Protein AF-A0A3N9X8F8-F1 (afdb_monomer_lite)

Organism: NCBI:txid2203715

Sequence (84 aa):
MDVGAGNAILWDHRSGHWAFDPALVVRFVNDYRNVDRFETVDRATAERVAETVSGGHALPDEDDIRAMFAPDASAGGPQPSGRQ

Foldseek 3Di:
DCLPLDFDWDQDQVVLDIATDSVVSCVQSVPPVNPVVDDDDDQVVVQVVCCVVSVHDGDDDPVVSVVRVDDPPPVCDPDPPDDD

Radius of gyration: 17.28 Å; chains: 1; bounding box: 58×37×37 Å

Structure (mmCIF, N/CA/C/O backbone):
data_AF-A0A3N9X8F8-F1
#
_entry.id   AF-A0A3N9X8F8-F1
#
loop_
_atom_site.group_PDB
_atom_site.id
_atom_site.type_symbol
_atom_site.label_atom_id
_atom_site.label_alt_id
_atom_site.label_comp_id
_atom_site.label_asym_id
_atom_site.label_entity_id
_atom_site.label_seq_id
_atom_site.pdbx_PDB_ins_code
_atom_site.Cartn_x
_atom_site.Cartn_y
_atom_site.Cartn_z
_atom_site.occupancy
_atom_site.B_iso_or_equiv
_atom_site.auth_seq_id
_atom_site.auth_comp_id
_atom_site.auth_asym_id
_atom_site.auth_atom_id
_atom_site.pdbx_PDB_model_num
ATOM 1 N N . MET A 1 1 ? -6.416 -7.407 -25.645 1.00 36.03 1 MET A N 1
ATOM 2 C CA . MET A 1 1 ? -6.585 -6.544 -24.463 1.00 36.03 1 MET A CA 1
ATOM 3 C C . MET A 1 1 ? -5.262 -6.615 -23.741 1.00 36.03 1 MET A C 1
ATOM 5 O O . MET A 1 1 ? -4.884 -7.718 -23.370 1.00 36.03 1 MET A O 1
ATOM 9 N N . ASP A 1 2 ? -4.519 -5.512 -23.669 1.00 37.78 2 ASP A N 1
ATOM 10 C CA . ASP A 1 2 ? -3.363 -5.416 -22.776 1.00 37.78 2 ASP A CA 1
ATOM 11 C C . ASP 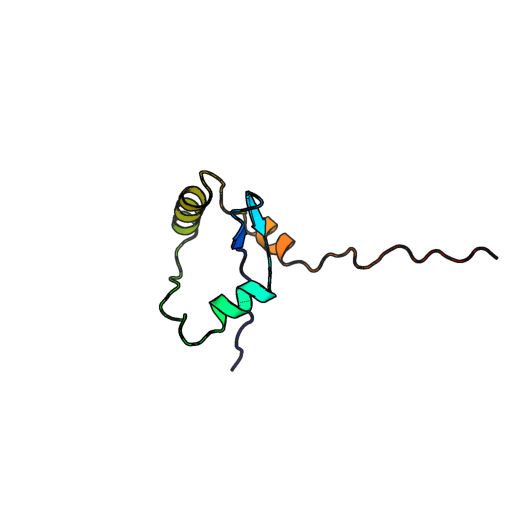A 1 2 ? -3.916 -5.513 -21.357 1.00 37.78 2 ASP A C 1
ATOM 13 O O . ASP A 1 2 ? -4.359 -4.532 -20.763 1.00 37.78 2 ASP A O 1
ATOM 17 N N . VAL A 1 3 ? -4.019 -6.743 -20.858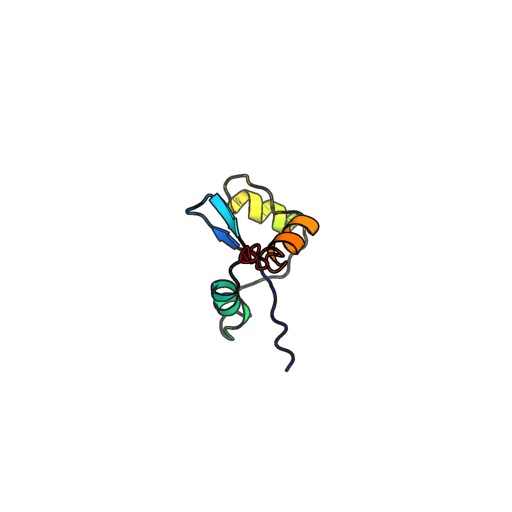 1.00 40.69 3 VAL A N 1
ATOM 18 C CA . VAL A 1 3 ? -4.257 -7.007 -19.446 1.00 40.69 3 VAL A CA 1
ATOM 19 C C . VAL A 1 3 ? -2.927 -6.675 -18.794 1.00 40.69 3 VAL A C 1
ATOM 21 O O . VAL A 1 3 ? -2.089 -7.556 -18.618 1.00 40.69 3 VAL A O 1
ATOM 24 N N . GLY A 1 4 ? -2.677 -5.376 -18.599 1.00 41.09 4 GLY A N 1
ATOM 25 C CA . GLY A 1 4 ? -1.452 -4.879 -17.998 1.00 41.09 4 GLY A CA 1
ATOM 26 C C . GLY A 1 4 ? -1.224 -5.674 -16.728 1.00 41.09 4 GLY A C 1
ATOM 27 O O . GLY A 1 4 ? -2.049 -5.628 -15.817 1.00 41.09 4 GLY A O 1
ATOM 28 N N . ALA A 1 5 ? -0.170 -6.485 -16.725 1.00 53.19 5 ALA A N 1
ATOM 29 C CA . ALA A 1 5 ? 0.267 -7.242 -15.572 1.00 53.19 5 ALA A CA 1
ATOM 30 C C . ALA A 1 5 ? 0.636 -6.229 -14.485 1.00 53.19 5 ALA A C 1
ATOM 32 O O . ALA A 1 5 ? 1.770 -5.765 -14.409 1.00 53.19 5 ALA A O 1
ATOM 33 N N . GLY A 1 6 ? -0.360 -5.790 -13.717 1.00 59.78 6 GLY A N 1
ATOM 34 C CA . GLY A 1 6 ? -0.155 -4.889 -12.603 1.00 59.78 6 GLY A CA 1
ATOM 35 C C . GLY A 1 6 ? 0.706 -5.622 -11.591 1.00 59.78 6 GLY A C 1
ATOM 36 O O . GLY A 1 6 ? 0.257 -6.596 -10.990 1.00 59.78 6 GLY A O 1
ATOM 37 N N . ASN A 1 7 ? 1.952 -5.185 -11.437 1.00 71.44 7 ASN A N 1
ATOM 38 C CA . ASN A 1 7 ? 2.771 -5.612 -10.318 1.00 71.44 7 ASN A CA 1
ATOM 39 C C . ASN A 1 7 ? 2.189 -4.973 -9.058 1.00 71.44 7 ASN A C 1
ATOM 41 O O . ASN A 1 7 ? 1.921 -3.772 -9.036 1.00 71.44 7 ASN A O 1
ATOM 45 N N . ALA A 1 8 ? 1.985 -5.769 -8.017 1.00 78.88 8 ALA A N 1
ATOM 46 C CA . ALA A 1 8 ? 1.533 -5.280 -6.726 1.00 78.88 8 ALA A CA 1
ATOM 47 C C . ALA A 1 8 ? 2.376 -5.917 -5.629 1.00 78.88 8 ALA A C 1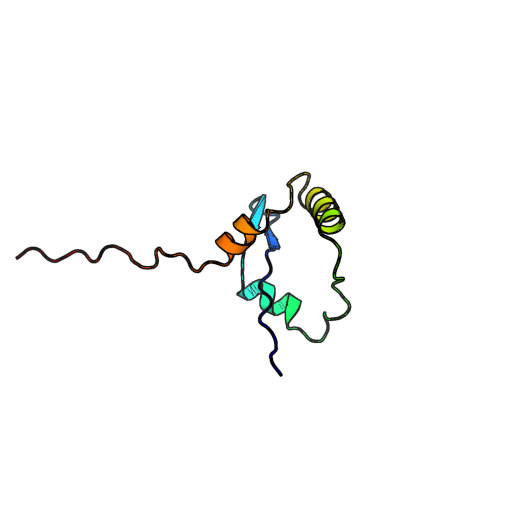
ATOM 49 O O . ALA A 1 8 ? 2.795 -7.065 -5.744 1.00 78.88 8 ALA A O 1
ATOM 50 N N . ILE A 1 9 ? 2.619 -5.165 -4.568 1.00 84.81 9 ILE A N 1
ATOM 51 C CA . ILE A 1 9 ? 3.195 -5.698 -3.339 1.00 84.81 9 ILE A CA 1
ATOM 52 C C . ILE A 1 9 ? 2.069 -6.035 -2.366 1.00 84.81 9 ILE A C 1
ATOM 54 O O . ILE A 1 9 ? 0.990 -5.440 -2.410 1.00 84.81 9 ILE A O 1
ATOM 58 N N . LEU A 1 10 ? 2.319 -6.994 -1.488 1.00 86.88 10 LEU A N 1
ATOM 59 C CA . LEU A 1 10 ? 1.383 -7.430 -0.464 1.00 86.88 10 LEU A CA 1
ATOM 60 C C . LEU A 1 10 ? 2.047 -7.390 0.906 1.00 86.88 10 LEU A C 1
ATOM 62 O O . LEU A 1 10 ? 3.252 -7.602 1.034 1.00 86.88 10 LEU A O 1
ATOM 66 N N . TRP A 1 11 ? 1.253 -7.102 1.930 1.00 88.62 11 TRP A N 1
ATOM 67 C CA . TRP A 1 11 ? 1.693 -7.234 3.310 1.00 88.62 11 TRP A CA 1
ATOM 68 C C . TRP A 1 11 ? 1.543 -8.691 3.741 1.00 88.62 11 TRP A C 1
ATOM 70 O O . TRP A 1 11 ? 0.424 -9.210 3.802 1.00 88.62 11 TRP A O 1
ATOM 80 N N . ASP A 1 12 ? 2.655 -9.355 4.051 1.00 86.88 12 ASP A N 1
ATOM 81 C CA . ASP A 1 12 ? 2.615 -10.689 4.632 1.00 86.88 12 ASP A CA 1
ATOM 82 C C . ASP A 1 12 ? 2.540 -10.593 6.162 1.00 86.88 12 ASP A C 1
ATOM 84 O O . ASP A 1 12 ? 3.510 -10.275 6.849 1.00 86.88 12 ASP A O 1
ATOM 88 N N . HIS A 1 13 ? 1.369 -10.906 6.719 1.00 84.88 13 HIS A N 1
ATOM 89 C CA . HIS A 1 13 ? 1.153 -10.876 8.168 1.00 84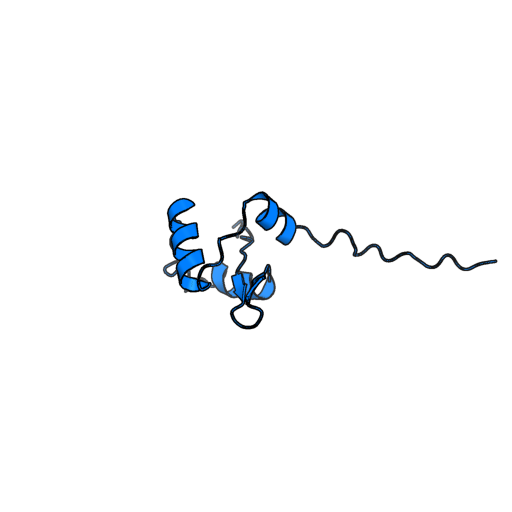.88 13 HIS A CA 1
ATOM 90 C C . HIS A 1 13 ? 1.968 -11.926 8.940 1.00 84.88 13 HIS A C 1
ATOM 92 O O . HIS A 1 13 ? 2.124 -11.785 10.152 1.00 84.88 13 HIS A O 1
ATOM 98 N N . ARG A 1 14 ? 2.445 -13.000 8.294 1.00 85.19 14 ARG A N 1
ATOM 99 C CA . ARG A 1 14 ? 3.174 -14.081 8.982 1.00 85.19 14 ARG A CA 1
ATOM 100 C C . ARG A 1 14 ? 4.633 -13.715 9.215 1.00 85.19 14 ARG A C 1
ATOM 102 O O . ARG A 1 14 ? 5.186 -14.031 10.262 1.00 85.19 14 ARG A O 1
ATOM 109 N N . SER A 1 15 ? 5.239 -13.075 8.233 1.00 84.94 15 SER A N 1
ATOM 110 C CA . SER A 1 15 ? 6.628 -12.656 8.209 1.00 84.94 15 SER A CA 1
ATOM 111 C C . SER A 1 15 ? 6.790 -11.174 8.540 1.00 84.94 15 SER A C 1
ATOM 113 O O . SER A 1 15 ? 7.922 -10.733 8.705 1.00 84.94 15 SER A O 1
ATOM 115 N N . GLY A 1 16 ? 5.693 -10.416 8.637 1.00 88.75 16 GLY A N 1
ATOM 116 C CA . GLY A 1 16 ? 5.693 -9.015 9.055 1.00 88.75 16 GLY A CA 1
ATOM 117 C C . GLY A 1 16 ? 6.459 -8.099 8.105 1.00 88.75 16 GLY A C 1
ATOM 118 O O . GLY A 1 16 ? 7.149 -7.196 8.570 1.00 88.75 16 GLY A O 1
ATOM 119 N N . HIS A 1 17 ? 6.396 -8.353 6.795 1.00 89.06 17 HIS A N 1
ATOM 120 C CA . HIS A 1 17 ? 7.062 -7.523 5.790 1.00 89.06 17 HIS A CA 1
ATOM 121 C C . HIS A 1 17 ? 6.236 -7.394 4.506 1.00 89.06 17 HIS A C 1
ATOM 123 O O . HIS A 1 17 ? 5.362 -8.213 4.210 1.00 89.06 17 HIS A O 1
ATOM 129 N N . TRP A 1 18 ? 6.544 -6.353 3.733 1.00 89.19 18 TRP A N 1
ATOM 130 C CA . TRP A 1 18 ? 6.039 -6.170 2.377 1.00 89.19 18 TRP A CA 1
ATOM 131 C C . TRP A 1 18 ? 6.797 -7.073 1.410 1.00 89.19 18 TRP A C 1
ATOM 133 O O . TRP A 1 18 ? 8.025 -7.054 1.385 1.00 89.19 18 TRP A O 1
ATOM 143 N N . ALA A 1 19 ? 6.068 -7.841 0.608 1.00 86.88 19 ALA A N 1
ATOM 144 C CA . ALA A 1 19 ? 6.630 -8.790 -0.340 1.00 86.88 19 ALA A CA 1
ATOM 145 C C . ALA A 1 19 ? 6.008 -8.625 -1.729 1.00 86.88 19 ALA A C 1
ATOM 147 O O . ALA A 1 19 ? 4.842 -8.249 -1.872 1.00 86.88 19 ALA A O 1
ATOM 148 N N . PHE A 1 20 ? 6.780 -8.959 -2.758 1.00 83.75 20 PHE A N 1
ATOM 149 C CA . PHE A 1 20 ? 6.278 -9.133 -4.114 1.00 83.75 20 PHE A CA 1
ATOM 150 C C . PHE A 1 20 ? 6.075 -10.625 -4.393 1.00 83.75 20 PHE A C 1
ATOM 152 O O . PHE A 1 20 ? 7.039 -11.387 -4.429 1.00 83.75 20 PHE A O 1
ATOM 159 N N . ASP A 1 21 ? 4.826 -11.044 -4.604 1.00 79.00 21 ASP A N 1
ATOM 160 C CA . ASP A 1 21 ? 4.500 -12.400 -5.059 1.00 79.00 21 ASP A CA 1
ATOM 161 C C . ASP A 1 21 ? 3.582 -12.319 -6.292 1.00 79.00 21 ASP A C 1
ATOM 163 O O . ASP A 1 21 ? 2.362 -12.165 -6.158 1.00 79.00 21 ASP A O 1
ATOM 167 N N . PRO A 1 22 ? 4.136 -12.416 -7.514 1.00 71.94 22 PRO A N 1
ATOM 168 C CA . PRO A 1 22 ? 3.350 -12.276 -8.735 1.00 71.94 22 PRO A CA 1
ATOM 169 C C . PRO A 1 22 ? 2.288 -13.376 -8.888 1.00 71.94 22 PRO A C 1
ATOM 171 O O . PRO A 1 22 ? 1.249 -13.138 -9.506 1.00 71.94 22 PRO A O 1
ATOM 174 N N . ALA A 1 23 ? 2.495 -14.565 -8.309 1.00 71.31 23 ALA A N 1
ATOM 175 C CA . ALA A 1 23 ? 1.535 -15.664 -8.389 1.00 71.31 23 ALA A CA 1
ATOM 176 C C . ALA A 1 23 ? 0.294 -15.408 -7.519 1.00 71.31 23 ALA A C 1
ATOM 178 O O . ALA A 1 23 ? -0.817 -15.788 -7.901 1.00 71.31 23 ALA A O 1
ATOM 179 N N . LEU A 1 24 ? 0.459 -14.737 -6.377 1.00 69.44 24 LEU A N 1
ATOM 180 C CA . LEU A 1 24 ? -0.650 -14.274 -5.543 1.00 69.44 24 LEU A CA 1
ATOM 181 C C . LEU A 1 24 ? -1.324 -13.035 -6.137 1.00 69.44 24 LEU A C 1
ATOM 183 O O . LEU A 1 24 ? -2.552 -12.993 -6.225 1.00 69.44 24 LEU A O 1
ATOM 187 N N . VAL A 1 25 ? -0.541 -12.067 -6.614 1.00 68.31 25 VAL A N 1
ATOM 188 C CA . VAL A 1 25 ? -1.036 -10.796 -7.172 1.00 68.31 25 VAL A CA 1
ATOM 189 C C . VAL A 1 25 ? -1.945 -11.015 -8.375 1.00 68.31 25 VAL A C 1
ATOM 191 O O . VAL A 1 25 ? -3.035 -10.444 -8.437 1.00 68.31 25 VAL A O 1
ATOM 194 N N . VAL A 1 26 ? -1.562 -11.897 -9.304 1.00 64.81 26 VAL A N 1
ATOM 195 C CA . VAL A 1 26 ? -2.378 -12.202 -10.491 1.00 64.81 26 VAL A CA 1
ATOM 196 C C . VAL A 1 26 ? -3.767 -12.722 -10.105 1.00 64.81 26 VAL A C 1
ATOM 198 O O . VAL A 1 26 ? -4.741 -12.412 -10.786 1.00 64.81 26 VAL A O 1
ATOM 201 N N . ARG A 1 27 ? -3.911 -13.444 -8.986 1.00 63.81 27 ARG A N 1
ATOM 202 C CA . ARG A 1 27 ? -5.225 -13.932 -8.525 1.00 63.81 27 ARG A CA 1
ATOM 203 C C . ARG A 1 27 ? -6.112 -12.827 -7.954 1.00 63.81 27 ARG A C 1
ATOM 205 O O . ARG A 1 27 ? -7.328 -12.985 -7.963 1.00 63.81 27 ARG A O 1
ATOM 212 N N . PHE A 1 28 ? -5.524 -11.736 -7.470 1.00 62.59 28 PHE A N 1
ATOM 213 C CA . PHE A 1 28 ? -6.259 -10.584 -6.946 1.00 62.59 28 PHE A CA 1
ATOM 214 C C . PHE A 1 28 ? -6.608 -9.568 -8.036 1.00 62.59 28 PHE A C 1
ATOM 216 O O . PHE A 1 28 ? -7.728 -9.069 -8.061 1.00 62.59 28 PHE A O 1
ATOM 223 N N . VAL A 1 29 ? -5.674 -9.290 -8.948 1.00 61.31 29 VAL A N 1
ATOM 224 C CA . VAL A 1 29 ? -5.822 -8.230 -9.960 1.00 61.31 29 VAL A CA 1
ATOM 225 C C . VAL A 1 29 ? -6.509 -8.733 -11.237 1.00 61.31 29 VAL A C 1
ATOM 227 O O . VAL A 1 29 ? -7.197 -7.969 -11.906 1.00 61.31 29 VAL A O 1
ATOM 230 N N . ASN A 1 30 ? -6.352 -10.015 -11.588 1.00 56.75 30 ASN A N 1
ATOM 231 C CA . ASN A 1 30 ? -6.796 -10.565 -12.879 1.00 56.75 30 ASN A CA 1
ATOM 232 C C . ASN A 1 30 ? -8.109 -11.370 -12.795 1.00 56.75 30 ASN A C 1
ATOM 234 O O . ASN A 1 30 ? -8.643 -11.819 -13.809 1.00 56.75 30 ASN A O 1
ATOM 238 N N . ASP A 1 31 ? -8.660 -11.575 -11.598 1.00 62.78 31 ASP A N 1
ATOM 239 C CA . ASP A 1 31 ? -9.966 -12.213 -11.465 1.00 62.78 31 ASP A CA 1
ATOM 240 C C . ASP A 1 31 ? -11.070 -11.174 -11.729 1.00 62.78 31 ASP A C 1
ATOM 242 O O . ASP A 1 31 ? -11.261 -10.230 -10.964 1.00 62.78 31 ASP A O 1
ATOM 246 N N . TYR A 1 32 ? -11.807 -11.355 -12.829 1.00 54.75 32 TYR A N 1
ATOM 247 C CA . TYR A 1 32 ? -12.877 -10.466 -13.305 1.00 54.75 32 TYR A CA 1
ATOM 248 C C . TYR A 1 32 ? -14.012 -10.227 -12.291 1.00 54.75 32 TYR A C 1
ATOM 250 O O . TYR A 1 32 ? -14.880 -9.393 -12.539 1.00 54.75 32 TYR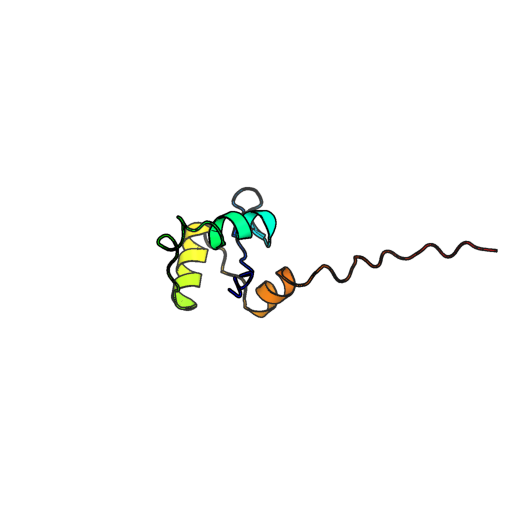 A O 1
ATOM 258 N N . ARG A 1 33 ? -14.050 -10.952 -11.164 1.00 59.72 33 ARG A N 1
ATOM 259 C CA . ARG A 1 33 ? -15.000 -10.719 -10.066 1.00 59.72 33 ARG A CA 1
ATOM 260 C C . ARG A 1 33 ? -14.469 -9.756 -9.003 1.00 59.72 33 ARG A C 1
ATOM 262 O O . ARG A 1 33 ? -15.228 -9.381 -8.116 1.00 59.72 33 ARG A O 1
ATOM 269 N N . ASN A 1 34 ? -13.196 -9.367 -9.066 1.00 53.66 34 ASN A N 1
ATOM 270 C CA . ASN A 1 34 ? -12.544 -8.503 -8.078 1.00 53.66 34 ASN A CA 1
ATOM 271 C C . ASN A 1 34 ? -12.370 -7.049 -8.537 1.00 53.66 34 ASN A C 1
ATOM 273 O O . ASN A 1 34 ? -11.898 -6.239 -7.749 1.00 53.66 34 ASN A O 1
ATOM 277 N N . VAL A 1 35 ? -12.799 -6.687 -9.751 1.00 55.56 35 VAL A N 1
ATOM 278 C CA . VAL A 1 35 ? -12.708 -5.305 -10.274 1.00 55.56 35 VAL A CA 1
ATOM 279 C C . VAL A 1 35 ? -13.444 -4.254 -9.432 1.00 55.56 35 VAL A C 1
ATOM 281 O O . VAL A 1 35 ? -13.094 -3.086 -9.511 1.00 55.56 35 VAL A O 1
ATOM 284 N N . ASP A 1 36 ? -14.410 -4.653 -8.600 1.00 61.47 36 ASP A N 1
ATOM 285 C CA . ASP A 1 36 ? -15.130 -3.761 -7.670 1.00 61.47 36 ASP A CA 1
ATOM 286 C C . ASP A 1 36 ? -14.523 -3.747 -6.247 1.00 61.47 36 ASP A C 1
ATOM 288 O O . ASP A 1 36 ? -14.978 -3.025 -5.368 1.00 61.47 36 ASP A O 1
ATOM 292 N N . ARG A 1 37 ? -13.494 -4.565 -5.977 1.00 68.75 37 ARG A N 1
ATOM 293 C CA . ARG A 1 37 ? -12.921 -4.735 -4.627 1.00 68.75 37 ARG A CA 1
ATOM 294 C C . ARG A 1 37 ? -11.693 -3.885 -4.331 1.00 68.75 37 ARG A C 1
ATOM 296 O O . ARG A 1 37 ? -11.221 -3.910 -3.195 1.00 68.75 37 ARG A O 1
ATOM 303 N N . PHE A 1 38 ? -11.165 -3.174 -5.318 1.00 70.94 38 PHE A N 1
ATOM 304 C CA . PHE A 1 38 ? -10.032 -2.280 -5.131 1.00 70.94 38 PHE A CA 1
ATOM 305 C C . PHE A 1 38 ? -10.385 -0.875 -5.600 1.00 70.94 38 PHE A C 1
ATOM 307 O O . PHE A 1 38 ? -10.994 -0.679 -6.648 1.00 70.94 38 PHE A O 1
ATOM 314 N N . GLU A 1 39 ? -9.974 0.104 -4.807 1.00 77.69 39 GLU A N 1
ATOM 315 C CA . GLU A 1 39 ? -10.097 1.520 -5.121 1.00 77.69 39 GLU A CA 1
ATOM 316 C C . GLU A 1 39 ? -8.692 2.086 -5.333 1.00 77.69 39 GLU A C 1
ATOM 318 O O . GLU A 1 39 ? -7.774 1.817 -4.554 1.00 77.69 39 GLU A O 1
ATOM 323 N N . THR A 1 40 ? -8.507 2.865 -6.399 1.00 80.31 40 THR A N 1
ATOM 324 C CA . THR A 1 40 ? -7.280 3.644 -6.574 1.00 80.31 40 THR A CA 1
ATOM 325 C C . THR A 1 40 ? -7.337 4.854 -5.654 1.00 80.31 40 THR A C 1
ATOM 327 O O . THR A 1 40 ? -8.141 5.759 -5.861 1.00 80.31 40 THR A O 1
ATOM 330 N N . VAL A 1 41 ? -6.466 4.871 -4.651 1.00 85.00 41 VAL A N 1
ATOM 331 C CA . VAL A 1 41 ? -6.342 5.971 -3.691 1.00 85.00 41 VAL A CA 1
ATOM 332 C C . VAL A 1 41 ? -5.028 6.725 -3.890 1.00 85.00 41 VAL A C 1
ATOM 334 O O . VAL A 1 41 ? -4.073 6.201 -4.461 1.00 85.00 41 VAL A O 1
ATOM 337 N N . ASP A 1 42 ? -4.977 7.964 -3.400 1.00 88.38 42 ASP A N 1
ATOM 338 C CA . ASP A 1 42 ? -3.740 8.748 -3.315 1.00 88.38 42 ASP A CA 1
ATOM 339 C C . ASP A 1 42 ? -2.710 8.105 -2.361 1.00 88.38 42 ASP A C 1
ATOM 341 O O . ASP A 1 42 ? -3.070 7.370 -1.434 1.00 88.38 42 ASP A O 1
ATOM 345 N N . ARG A 1 43 ? -1.426 8.438 -2.557 1.00 85.69 43 ARG A N 1
ATOM 346 C CA . ARG A 1 43 ? -0.297 7.949 -1.756 1.00 85.69 43 ARG A CA 1
ATOM 347 C C . ARG A 1 43 ? -0.499 8.177 -0.258 1.00 85.69 43 ARG A C 1
ATOM 349 O O . ARG A 1 43 ? -0.340 7.230 0.506 1.00 85.69 43 ARG A O 1
ATOM 356 N N . ALA A 1 44 ? -0.932 9.366 0.160 1.00 89.06 44 ALA A N 1
ATOM 357 C CA . ALA A 1 44 ? -1.104 9.668 1.580 1.00 89.06 44 ALA A CA 1
ATOM 358 C C . ALA A 1 44 ? -2.216 8.822 2.220 1.00 89.06 44 ALA A C 1
ATOM 360 O O . ALA A 1 44 ? -2.171 8.506 3.409 1.00 89.06 44 ALA A O 1
ATOM 361 N N . THR A 1 45 ? -3.236 8.447 1.446 1.00 90.00 45 THR A N 1
ATOM 362 C CA . THR A 1 45 ? -4.278 7.522 1.906 1.00 90.00 45 THR A CA 1
ATOM 363 C C . THR A 1 45 ? -3.748 6.092 1.967 1.00 90.00 45 THR A C 1
ATOM 365 O O . THR A 1 45 ? -3.990 5.406 2.959 1.00 90.00 45 THR A O 1
ATOM 368 N N . ALA A 1 46 ? -2.994 5.655 0.954 1.00 87.75 46 ALA A N 1
ATOM 369 C CA . ALA A 1 46 ? -2.370 4.335 0.930 1.00 87.75 46 ALA A CA 1
ATOM 370 C C . ALA A 1 46 ? -1.421 4.126 2.121 1.00 87.75 46 ALA A C 1
ATOM 372 O O . ALA A 1 46 ? -1.443 3.062 2.730 1.00 87.75 46 ALA A O 1
ATOM 373 N N . GLU A 1 47 ? -0.649 5.145 2.499 1.00 89.00 47 GLU A N 1
ATOM 374 C CA . GLU A 1 47 ? 0.252 5.113 3.657 1.00 89.00 47 GLU A CA 1
ATOM 375 C C . GLU A 1 47 ? -0.506 4.947 4.974 1.00 89.00 47 GLU A C 1
ATOM 377 O O . GLU A 1 47 ? -0.199 4.039 5.742 1.00 89.00 47 GLU A O 1
ATOM 382 N N . ARG A 1 48 ? -1.575 5.722 5.197 1.00 90.06 48 ARG A N 1
ATOM 383 C CA . ARG A 1 48 ? -2.403 5.564 6.406 1.00 90.06 48 ARG A CA 1
ATOM 384 C C . ARG A 1 48 ? -3.027 4.176 6.499 1.00 90.06 48 ARG A C 1
ATOM 386 O O . ARG A 1 48 ? -3.107 3.599 7.585 1.00 90.06 48 ARG A O 1
ATOM 393 N N . VAL A 1 49 ? -3.502 3.645 5.371 1.00 88.75 49 VAL A N 1
ATOM 394 C CA . VAL A 1 49 ? -4.050 2.286 5.316 1.00 88.75 49 VAL A CA 1
ATOM 395 C C . VAL A 1 49 ? -2.950 1.272 5.611 1.00 88.75 49 VAL A C 1
ATOM 397 O O . VAL A 1 49 ? -3.161 0.412 6.460 1.00 88.75 49 VAL A O 1
ATOM 400 N N . ALA A 1 50 ? -1.783 1.404 4.976 1.00 89.12 50 ALA A N 1
ATOM 401 C CA . ALA A 1 50 ? -0.618 0.551 5.182 1.00 89.12 50 ALA A CA 1
ATOM 402 C C . ALA A 1 50 ? -0.220 0.495 6.657 1.00 89.12 50 ALA A C 1
ATOM 404 O O . ALA A 1 50 ? -0.189 -0.595 7.214 1.00 89.12 50 ALA A O 1
ATOM 405 N N . GLU A 1 51 ? -0.031 1.643 7.308 1.00 89.62 51 GLU A N 1
ATOM 406 C CA . GLU A 1 51 ? 0.282 1.725 8.739 1.00 89.62 51 GLU A CA 1
ATOM 407 C C . GLU A 1 51 ? -0.804 1.069 9.601 1.00 89.62 51 GLU A C 1
ATOM 409 O O . GLU A 1 51 ? -0.504 0.369 10.567 1.00 89.62 51 GLU A O 1
ATOM 414 N N . THR A 1 52 ? -2.078 1.238 9.240 1.00 89.69 52 THR A N 1
ATOM 415 C CA . THR A 1 52 ? -3.194 0.637 9.982 1.00 89.69 52 THR A CA 1
ATOM 416 C C . THR A 1 52 ? -3.202 -0.890 9.868 1.00 89.69 52 THR A C 1
ATOM 418 O O . THR A 1 52 ? -3.376 -1.577 10.875 1.00 89.69 52 THR A O 1
ATOM 421 N N . VAL A 1 53 ? -3.014 -1.444 8.664 1.00 86.50 53 VAL A N 1
ATOM 422 C CA . VAL A 1 53 ? -3.087 -2.900 8.428 1.00 86.50 53 VAL A CA 1
ATOM 423 C C . VAL A 1 53 ? -1.823 -3.634 8.866 1.00 86.50 53 VAL A C 1
ATOM 425 O O . VAL A 1 53 ? -1.893 -4.786 9.294 1.00 86.50 53 VAL A O 1
ATOM 428 N N . SER A 1 54 ? -0.671 -2.973 8.787 1.00 87.50 54 SER A N 1
ATOM 429 C CA . SER A 1 54 ? 0.632 -3.553 9.105 1.00 87.50 54 SER A CA 1
ATOM 430 C C . SER A 1 54 ? 1.017 -3.416 10.583 1.00 87.50 54 SER A C 1
ATOM 432 O O . SER A 1 54 ? 2.052 -3.939 11.000 1.00 87.50 54 SER A O 1
ATOM 434 N N . GLY A 1 55 ? 0.206 -2.715 11.383 1.00 88.06 55 GLY A N 1
ATOM 435 C CA . GLY A 1 55 ? 0.491 -2.456 12.795 1.00 88.06 55 GLY A CA 1
ATOM 436 C C . GLY A 1 55 ? 1.571 -1.394 13.019 1.00 88.06 55 GLY A C 1
ATOM 437 O O . GLY A 1 55 ? 2.339 -1.502 13.971 1.00 88.06 55 GLY A O 1
ATOM 438 N N . GLY A 1 56 ? 1.635 -0.385 12.149 1.00 88.31 56 GLY A N 1
ATOM 439 C CA . GLY A 1 56 ? 2.548 0.757 12.237 1.00 88.31 56 GLY A CA 1
ATOM 440 C C . GLY A 1 56 ? 3.732 0.710 11.269 1.00 88.31 56 GLY A C 1
ATOM 441 O O . GLY A 1 56 ? 4.614 1.559 11.362 1.00 88.31 56 GLY A O 1
ATOM 442 N N . HIS A 1 57 ? 3.779 -0.252 10.344 1.00 87.50 57 HIS A N 1
ATOM 443 C CA . HIS A 1 57 ? 4.791 -0.266 9.288 1.00 87.50 57 HIS A CA 1
ATOM 444 C C . HIS A 1 57 ? 4.345 0.593 8.106 1.00 87.50 57 HIS A C 1
ATOM 446 O O . HIS A 1 57 ? 3.276 0.380 7.524 1.00 87.50 57 HIS A O 1
ATOM 452 N N . ALA A 1 58 ? 5.206 1.533 7.730 1.00 88.12 58 ALA A N 1
ATOM 453 C CA . ALA A 1 58 ? 4.994 2.378 6.571 1.00 88.12 58 ALA A CA 1
ATOM 454 C C . ALA A 1 58 ? 4.922 1.553 5.277 1.00 88.12 58 ALA A C 1
ATOM 456 O O . ALA A 1 58 ? 5.485 0.456 5.166 1.00 88.12 58 ALA A O 1
ATOM 457 N N . LEU A 1 59 ? 4.220 2.105 4.290 1.00 89.31 59 LEU A N 1
ATOM 458 C CA . LEU A 1 59 ? 4.264 1.602 2.924 1.00 89.31 59 LEU A CA 1
ATOM 459 C C . LEU A 1 59 ? 5.659 1.887 2.339 1.00 89.31 59 LEU A C 1
ATOM 461 O O . LEU A 1 59 ? 6.128 3.016 2.489 1.00 89.31 59 LEU A O 1
ATOM 465 N N . PRO A 1 60 ? 6.304 0.939 1.637 1.00 89.31 60 PRO A N 1
ATOM 466 C CA . PRO A 1 60 ? 7.593 1.196 1.010 1.00 89.31 60 PRO A CA 1
ATOM 467 C C . PRO A 1 60 ? 7.491 2.342 -0.003 1.00 89.31 60 PRO A C 1
ATOM 469 O O . PRO A 1 60 ? 6.434 2.576 -0.609 1.00 89.31 60 PRO A O 1
ATOM 472 N N . ASP A 1 61 ? 8.578 3.084 -0.170 1.00 88.81 61 ASP A N 1
ATOM 473 C CA . ASP A 1 61 ? 8.677 4.147 -1.164 1.00 88.81 61 ASP A CA 1
ATOM 474 C C . ASP A 1 61 ? 8.699 3.578 -2.587 1.00 88.81 61 ASP A C 1
ATOM 476 O O . ASP A 1 61 ? 8.884 2.380 -2.808 1.00 88.81 61 ASP A O 1
ATOM 480 N N . GLU A 1 62 ? 8.499 4.436 -3.589 1.00 84.69 62 GLU A N 1
ATOM 481 C CA . GLU A 1 62 ? 8.471 3.989 -4.987 1.00 84.69 62 GLU A CA 1
ATOM 482 C C . GLU A 1 62 ? 9.759 3.279 -5.424 1.00 84.69 62 GLU A C 1
ATOM 484 O O . GLU A 1 62 ? 9.690 2.368 -6.247 1.00 84.69 62 GLU A O 1
ATOM 489 N N . ASP A 1 63 ? 10.916 3.685 -4.899 1.00 85.56 63 ASP A N 1
ATOM 490 C CA . ASP A 1 63 ? 12.203 3.072 -5.239 1.00 85.56 63 ASP A CA 1
ATOM 491 C C . ASP A 1 63 ? 12.306 1.643 -4.687 1.00 85.56 63 ASP A C 1
ATOM 493 O O . ASP A 1 63 ? 12.583 0.714 -5.445 1.00 85.56 63 ASP A O 1
ATOM 497 N N . ASP A 1 64 ? 11.944 1.438 -3.417 1.00 86.75 64 ASP A N 1
ATOM 498 C CA . ASP A 1 64 ? 11.873 0.112 -2.797 1.00 86.75 64 ASP A CA 1
ATOM 499 C C . ASP A 1 64 ? 10.850 -0.790 -3.491 1.00 86.75 64 ASP A C 1
ATOM 501 O O . ASP A 1 64 ? 11.136 -1.953 -3.776 1.00 86.75 64 ASP A O 1
ATOM 505 N N . ILE A 1 65 ? 9.671 -0.256 -3.834 1.00 85.75 65 ILE A N 1
ATOM 506 C CA . ILE A 1 65 ? 8.654 -0.994 -4.597 1.00 85.75 65 ILE A CA 1
ATOM 507 C C . ILE A 1 65 ? 9.229 -1.444 -5.947 1.00 85.75 65 ILE A C 1
ATOM 509 O O . ILE A 1 65 ? 9.069 -2.600 -6.343 1.00 85.75 65 ILE A O 1
ATOM 513 N N . ARG A 1 66 ? 9.926 -0.551 -6.661 1.00 83.69 66 ARG A N 1
ATOM 514 C CA . ARG A 1 66 ? 10.569 -0.883 -7.942 1.00 83.69 66 ARG A CA 1
ATOM 515 C C . ARG A 1 66 ? 11.678 -1.917 -7.764 1.00 83.69 66 ARG A C 1
ATOM 517 O O . ARG A 1 66 ? 11.789 -2.806 -8.605 1.00 83.69 66 ARG A O 1
ATOM 524 N N . ALA A 1 67 ? 12.452 -1.840 -6.684 1.00 84.12 67 ALA A N 1
ATOM 525 C CA . ALA A 1 67 ? 13.478 -2.823 -6.356 1.00 84.12 67 ALA A CA 1
ATOM 526 C C . ALA A 1 67 ? 12.878 -4.205 -6.046 1.00 84.12 67 ALA A C 1
ATOM 528 O O . ALA A 1 67 ? 13.424 -5.209 -6.490 1.00 84.12 67 ALA A O 1
ATOM 529 N N . MET A 1 68 ? 11.721 -4.275 -5.376 1.00 83.50 68 MET A N 1
ATOM 530 C CA . MET A 1 68 ? 11.000 -5.536 -5.133 1.00 83.50 68 MET A CA 1
ATOM 531 C C . MET A 1 68 ? 10.490 -6.187 -6.424 1.00 83.50 68 MET A C 1
ATOM 533 O O . MET A 1 68 ? 10.382 -7.410 -6.503 1.00 83.50 68 MET A O 1
ATOM 537 N N . PHE A 1 69 ? 10.163 -5.380 -7.436 1.00 80.69 69 PHE A N 1
ATOM 538 C CA . PHE A 1 69 ? 9.759 -5.869 -8.756 1.00 80.69 69 PHE A CA 1
ATOM 539 C C . PHE A 1 69 ? 10.939 -6.232 -9.651 1.00 80.69 69 PHE A C 1
ATOM 541 O 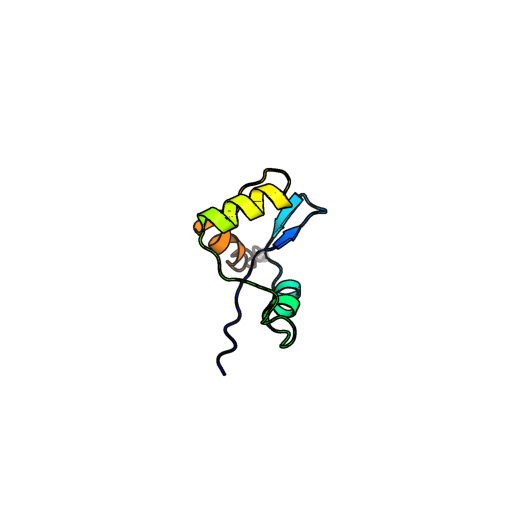O . PHE A 1 69 ? 10.740 -6.884 -10.681 1.00 80.69 69 PHE A O 1
ATOM 548 N N . ALA A 1 70 ? 12.151 -5.794 -9.305 1.00 76.31 70 ALA A N 1
ATOM 549 C CA . ALA A 1 70 ? 13.324 -6.148 -10.071 1.00 76.31 70 ALA A CA 1
ATOM 550 C C . ALA A 1 70 ? 13.514 -7.670 -9.972 1.00 76.31 70 ALA A C 1
ATOM 552 O O . ALA A 1 70 ? 13.585 -8.209 -8.865 1.00 76.31 70 ALA A O 1
ATOM 553 N N . PRO A 1 71 ? 13.587 -8.391 -11.105 1.00 60.91 71 PRO A N 1
ATOM 554 C CA . PRO A 1 71 ? 14.021 -9.773 -11.067 1.00 60.91 71 PRO A CA 1
ATOM 555 C C . PRO A 1 71 ? 15.411 -9.758 -10.447 1.00 60.91 71 PRO A C 1
ATOM 557 O O . PRO A 1 71 ? 16.265 -8.991 -10.894 1.00 60.91 71 PRO A O 1
ATOM 560 N N . ASP A 1 72 ? 15.599 -10.554 -9.399 1.00 48.53 72 ASP A N 1
ATOM 561 C CA . ASP A 1 72 ? 16.873 -10.722 -8.722 1.00 48.53 72 ASP A CA 1
ATOM 562 C C . ASP A 1 72 ? 17.999 -10.752 -9.771 1.00 48.53 72 ASP A C 1
ATOM 564 O O . ASP A 1 72 ? 18.116 -11.687 -10.571 1.00 48.53 72 ASP A O 1
ATOM 568 N N . ALA A 1 73 ? 18.817 -9.697 -9.815 1.00 44.66 73 ALA A N 1
ATOM 569 C CA . ALA A 1 73 ? 19.989 -9.629 -10.683 1.00 44.66 73 ALA A CA 1
ATOM 570 C C . ALA A 1 73 ? 21.093 -10.606 -10.218 1.00 44.66 73 ALA A C 1
ATOM 572 O O . ALA A 1 73 ? 22.253 -10.469 -10.598 1.00 44.66 73 ALA A O 1
ATOM 573 N N . SER A 1 74 ? 20.733 -11.612 -9.418 1.00 44.75 74 SER A N 1
ATOM 574 C CA . SER A 1 74 ? 21.555 -12.704 -8.909 1.00 44.75 74 SER A CA 1
ATOM 575 C C . SER A 1 74 ? 20.931 -14.069 -9.250 1.00 44.75 74 SER A C 1
ATOM 577 O O . SER A 1 74 ? 21.080 -15.045 -8.524 1.00 44.75 74 SER A O 1
ATOM 579 N N . ALA A 1 75 ? 20.349 -14.211 -10.445 1.00 43.47 75 ALA A N 1
ATOM 580 C CA . ALA A 1 75 ? 20.350 -15.499 -11.156 1.00 43.47 75 ALA A CA 1
ATOM 581 C C . ALA A 1 75 ? 21.665 -15.746 -11.939 1.00 43.47 75 ALA A C 1
ATOM 583 O O . ALA A 1 75 ? 21.731 -16.612 -12.809 1.00 43.47 75 ALA A O 1
ATOM 584 N N . GLY A 1 76 ? 22.729 -14.993 -11.637 1.00 40.19 76 GLY A N 1
ATOM 585 C CA . GLY A 1 76 ? 24.094 -15.210 -12.117 1.00 40.19 76 GLY A CA 1
ATOM 586 C C . GLY A 1 76 ? 24.980 -15.792 -11.019 1.00 40.19 76 GLY A C 1
ATOM 587 O O . GLY A 1 76 ? 25.910 -15.133 -10.564 1.00 40.19 76 GLY A O 1
ATOM 588 N N . GLY A 1 77 ? 24.685 -17.010 -10.557 1.00 36.06 77 GLY A N 1
ATOM 589 C CA . GLY A 1 77 ? 25.614 -17.733 -9.685 1.00 36.06 77 GLY A CA 1
ATOM 590 C C . GLY A 1 77 ? 26.976 -17.892 -10.384 1.00 36.06 77 GLY A C 1
ATOM 591 O O . GLY A 1 77 ? 26.998 -18.170 -11.587 1.00 36.06 77 GLY A O 1
ATOM 592 N N . PRO A 1 78 ? 28.116 -17.713 -9.691 1.00 46.59 78 PRO A N 1
ATOM 593 C CA . PRO A 1 78 ? 29.425 -17.876 -10.307 1.00 46.59 78 PRO A CA 1
ATOM 594 C C . PRO A 1 78 ? 29.558 -19.308 -10.830 1.00 46.59 78 PRO A C 1
ATOM 596 O O . PRO A 1 78 ? 29.550 -20.271 -10.063 1.00 46.59 78 PRO A O 1
ATOM 599 N N . GLN A 1 79 ? 29.668 -19.450 -12.151 1.00 51.69 79 GLN A N 1
ATOM 600 C CA . GLN A 1 79 ? 30.054 -20.703 -12.784 1.00 51.69 79 GLN A CA 1
ATOM 601 C C . GLN A 1 79 ? 31.436 -21.080 -12.221 1.00 51.69 79 GLN A C 1
ATOM 603 O O . GLN A 1 79 ? 32.373 -20.291 -12.373 1.00 51.69 79 GLN A O 1
ATOM 608 N N . PRO A 1 80 ? 31.611 -22.234 -11.550 1.00 47.69 80 PRO A N 1
ATOM 609 C CA . PRO A 1 80 ? 32.939 -22.662 -11.156 1.00 47.69 80 PRO A CA 1
ATOM 610 C C . PRO A 1 80 ? 33.691 -23.014 -12.439 1.00 47.69 80 PRO A C 1
ATOM 612 O O . PRO A 1 80 ? 33.455 -24.058 -13.047 1.00 47.69 80 PRO A O 1
ATOM 615 N N . SER A 1 81 ? 34.569 -22.114 -12.877 1.00 54.81 81 SER A N 1
ATOM 616 C CA . SER A 1 81 ? 35.538 -22.395 -13.928 1.00 54.81 81 SER A CA 1
ATOM 617 C C . SER A 1 81 ? 36.385 -23.576 -13.475 1.00 54.81 81 SER A C 1
ATOM 619 O O . SER A 1 81 ? 37.207 -23.462 -12.564 1.00 54.81 81 SER A O 1
ATOM 621 N N . GLY A 1 82 ? 36.128 -24.730 -14.088 1.00 53.81 82 GLY A N 1
ATOM 622 C CA . GLY A 1 82 ? 36.925 -25.933 -13.932 1.00 53.81 82 GLY A CA 1
ATOM 623 C C . GLY A 1 82 ? 38.391 -25.610 -14.198 1.00 53.81 82 GLY A C 1
ATOM 624 O O . GLY A 1 82 ? 38.763 -25.152 -15.276 1.00 53.81 82 GLY A O 1
ATOM 625 N N . ARG A 1 83 ? 39.199 -25.823 -13.166 1.00 55.53 83 ARG A N 1
ATOM 626 C CA . ARG A 1 83 ? 40.656 -25.782 -13.186 1.00 55.53 83 ARG A CA 1
ATOM 627 C C . ARG A 1 83 ? 41.164 -26.885 -14.122 1.00 55.53 83 ARG A C 1
ATOM 629 O O . ARG A 1 83 ? 40.875 -28.053 -13.867 1.00 55.53 83 ARG A O 1
ATOM 636 N N . GLN A 1 84 ? 41.889 -26.505 -15.174 1.00 59.94 84 GLN A N 1
ATOM 637 C CA . GLN A 1 84 ? 42.838 -27.392 -15.856 1.00 59.94 84 GLN A CA 1
ATOM 638 C C . GLN A 1 84 ? 44.213 -27.274 -15.199 1.00 59.94 84 GLN A C 1
ATOM 640 O O . GLN A 1 84 ? 44.518 -26.172 -14.681 1.00 59.94 84 GLN A O 1
#

pLDDT: mean 72.25, std 17.06, range [36.03, 90.06]

Secondary structure (DSSP, 8-state):
--------EEEETTTTEEEE-HHHHHHHHS-TT-TTS-----HHHHHHHHHHHHTSPPPPPHHHHHHHHS--TT----------